Protein AF-A0A145Q4E3-F1 (afdb_monomer)

Foldseek 3Di:
DLLLLVCLLPVPQDLVSSCVLQVHDSVVSVVVQVVCCVQVQAPPVGSHGDLVSVLCCLQPPCLPVPPKDKAAKDAAAFAACRHPVNVVLDDPPDDDAREGDDDVVHPDIGIYTDAPDPCLRVNCVVDVLSRLLSRLSVNSNDHDPVSSVSSSVVNSVCSVPSDD

Sequence (164 aa):
MAVALRLVLVPEDRYEPLALALATSTSAVHRSVARLQHAGICGAGSRTVLDSSLHEFLVYGARYAFPAVHGPERTGLPTAGAHPEIATVFGDGEPIRSLVWPMEGGPARGETLVPLFNGVTKVAARDGRLHKMLACVDAIRVGSTRQRGTASELLQHLIATRLQ

Nearest PDB structures (foldseek):
  3nrv-assembly2_B  TM=6.855E-01  e=3.514E+00  Acinetobacter baylyi ADP1
  2qz8-assembly1_B-2  TM=5.617E-01  e=1.816E+00  Mycobacterium tuberculosis H37Rv
  7b1v-assembly1_A  TM=6.801E-01  e=3.514E+00  Saccharopolyspora erythraea NRRL 2338
  1b9n-assembly1_B  TM=4.458E-01  e=6.436E+00  Escherichia coli

Mean predicted aligned error: 3.03 Å

pLDDT: mean 95.11, std 5.63, range [55.03, 98.62]

Secondary structure (DSSP, 8-state):
-HHHHHHHH-TT--HHHHHHHTTS-HHHHHHHHHHHHHTTSB-TT---B-HHHHHHIIIIIHHHHS---EEEEEEEEE-GGGSHHHHTTSPTT-----EEEE-TT-SEEEEEE--SSTTHHHHHTT-HHHHHHHHHHHHHHHS-HHHHHHHHHHHHHHHHH---

Solvent-accessible surface area (backbone atoms only — not comparable to full-atom values): 8872 Å² total; per-residue (Å²): 104,73,68,52,57,47,32,59,65,42,71,81,57,48,61,61,59,45,10,61,66,46,61,52,50,46,68,58,42,52,57,47,51,55,50,32,30,75,69,56,26,13,43,83,101,43,78,55,61,37,67,66,50,42,47,51,38,52,66,71,40,38,42,72,81,53,59,77,46,78,50,70,72,40,49,3,42,56,23,23,48,39,20,74,80,48,39,74,74,51,62,91,91,61,88,64,60,53,31,12,33,76,29,90,91,32,91,41,69,20,38,20,39,64,63,99,44,97,27,49,66,71,31,30,78,76,31,64,56,59,32,53,53,53,15,29,50,42,16,45,44,72,43,53,78,63,49,24,51,54,26,43,54,51,46,48,51,44,62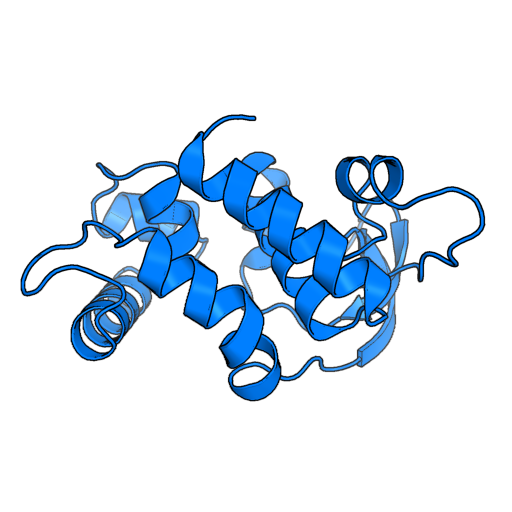,76,65,51,60,128

Radius of gyration: 15.1 Å; Cα contacts (8 Å, |Δi|>4): 279; chains: 1; bounding box: 38×32×35 Å

Structure (mmCIF, N/CA/C/O backbone):
data_AF-A0A145Q4E3-F1
#
_entry.id   AF-A0A145Q4E3-F1
#
loop_
_atom_site.group_PDB
_atom_site.id
_atom_site.type_symbol
_atom_site.label_atom_id
_atom_site.label_alt_id
_atom_site.label_comp_id
_atom_site.label_asym_id
_atom_site.label_entity_id
_atom_site.label_seq_id
_atom_site.pdbx_PDB_ins_code
_atom_site.Cartn_x
_atom_site.Cartn_y
_atom_site.Cartn_z
_atom_site.occupancy
_atom_site.B_iso_or_equiv
_atom_site.auth_seq_id
_atom_site.auth_comp_id
_atom_site.auth_asym_id
_atom_site.auth_atom_id
_atom_site.pdbx_PDB_model_num
ATOM 1 N N . MET A 1 1 ? -8.732 2.105 2.450 1.00 89.00 1 MET A N 1
ATOM 2 C CA . MET A 1 1 ? -7.627 1.134 2.345 1.00 89.00 1 MET A CA 1
ATOM 3 C C . MET A 1 1 ? -6.496 1.410 3.332 1.00 89.00 1 MET A C 1
ATOM 5 O O . MET A 1 1 ? -6.443 0.692 4.313 1.00 89.00 1 MET A O 1
ATOM 9 N N . ALA A 1 2 ? -5.664 2.453 3.173 1.00 95.75 2 ALA A N 1
ATOM 10 C CA . ALA A 1 2 ? -4.547 2.725 4.101 1.00 95.75 2 ALA A CA 1
ATOM 11 C C . ALA A 1 2 ? -4.976 2.845 5.581 1.00 95.75 2 ALA A C 1
ATOM 13 O O . ALA A 1 2 ? -4.328 2.297 6.462 1.00 95.75 2 ALA A O 1
ATOM 14 N N . VAL A 1 3 ? -6.131 3.476 5.836 1.00 97.81 3 VAL A N 1
ATOM 15 C CA . VAL A 1 3 ? -6.771 3.519 7.165 1.00 97.81 3 VAL A CA 1
ATOM 16 C C . VAL A 1 3 ? -7.085 2.127 7.718 1.00 97.81 3 VAL A C 1
ATOM 18 O O . VAL A 1 3 ? -6.815 1.875 8.883 1.00 97.81 3 VAL A O 1
ATOM 21 N N . ALA A 1 4 ? -7.611 1.219 6.893 1.00 97.69 4 ALA A N 1
ATOM 22 C CA . ALA A 1 4 ? -7.911 -0.144 7.324 1.00 97.69 4 ALA A CA 1
ATOM 23 C C . ALA A 1 4 ? -6.623 -0.925 7.613 1.00 97.69 4 ALA A C 1
ATOM 25 O O . ALA A 1 4 ? -6.518 -1.539 8.663 1.00 97.69 4 ALA A O 1
ATOM 26 N N . LEU A 1 5 ? -5.613 -0.828 6.741 1.00 97.44 5 LEU A N 1
ATOM 27 C CA . LEU A 1 5 ? -4.308 -1.465 6.960 1.00 97.44 5 LEU A CA 1
ATOM 28 C C . LEU A 1 5 ? -3.654 -0.992 8.265 1.00 97.44 5 LEU A C 1
ATOM 30 O O . LEU A 1 5 ? -3.164 -1.804 9.042 1.00 97.44 5 LEU A O 1
ATOM 34 N N . ARG A 1 6 ? -3.703 0.314 8.559 1.00 97.38 6 ARG A N 1
ATOM 35 C CA . ARG A 1 6 ? -3.178 0.840 9.822 1.00 97.38 6 ARG A CA 1
ATOM 36 C C . ARG A 1 6 ? -3.975 0.353 11.034 1.00 97.38 6 ARG A C 1
ATOM 38 O O . ARG A 1 6 ? -3.363 -0.005 12.030 1.00 97.38 6 ARG A O 1
ATOM 45 N N . LEU A 1 7 ? -5.303 0.287 10.942 1.00 97.25 7 LEU A N 1
ATOM 46 C CA . LEU A 1 7 ? -6.153 -0.258 12.008 1.00 97.25 7 LEU A CA 1
ATOM 47 C C . LEU A 1 7 ? -5.977 -1.773 12.211 1.00 97.25 7 LEU A C 1
ATOM 49 O O . LEU A 1 7 ? -6.224 -2.255 13.308 1.00 97.25 7 LEU A O 1
ATOM 53 N N . VAL A 1 8 ? -5.531 -2.524 11.200 1.00 96.88 8 VAL A N 1
ATOM 54 C CA . VAL A 1 8 ? -5.115 -3.929 11.377 1.00 96.88 8 VAL A CA 1
ATOM 55 C C . VAL A 1 8 ? -3.837 -4.010 12.212 1.00 96.88 8 VAL A C 1
ATOM 57 O O . VAL A 1 8 ? -3.755 -4.833 13.122 1.00 96.88 8 VAL A O 1
ATOM 60 N N . LEU A 1 9 ? -2.858 -3.145 11.924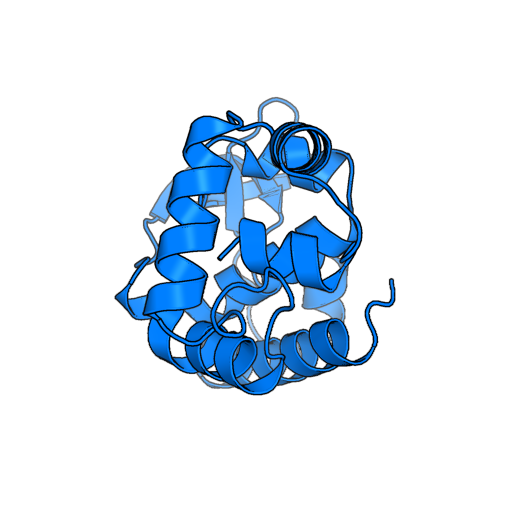 1.00 96.31 9 LEU A N 1
ATOM 61 C CA . LEU A 1 9 ? -1.566 -3.124 12.618 1.00 96.31 9 LEU A CA 1
ATOM 62 C C . LEU A 1 9 ? -1.645 -2.544 14.037 1.00 96.31 9 LEU A C 1
ATOM 64 O O . LEU A 1 9 ? -0.884 -2.973 14.901 1.00 96.31 9 LEU A O 1
ATOM 68 N N . VAL A 1 10 ? -2.508 -1.546 14.251 1.00 96.25 10 VAL A N 1
ATOM 69 C CA . VAL A 1 10 ? -2.654 -0.792 15.509 1.00 96.25 10 VAL A CA 1
ATOM 70 C C . VAL A 1 10 ? -4.147 -0.492 15.754 1.00 96.25 10 VAL A C 1
ATOM 72 O O . VAL A 1 10 ? -4.616 0.615 15.470 1.00 96.25 10 VAL A O 1
ATOM 75 N N . PRO A 1 11 ? -4.942 -1.479 16.214 1.00 94.94 11 PRO A N 1
ATOM 76 C CA . PRO A 1 11 ? -6.399 -1.344 16.368 1.00 94.94 11 PRO A CA 1
ATOM 77 C C . PRO A 1 11 ? -6.852 -0.251 17.349 1.00 94.94 11 PRO A C 1
ATOM 79 O O . PRO A 1 11 ? -7.956 0.291 17.235 1.00 94.94 11 PRO A O 1
ATOM 82 N N . GLU A 1 12 ? -6.008 0.074 18.323 1.00 94.88 12 GLU A N 1
ATOM 83 C CA . GLU A 1 12 ? -6.248 1.058 19.374 1.00 94.88 12 GLU A CA 1
ATOM 84 C C . GLU A 1 12 ? -6.092 2.510 18.907 1.00 94.88 12 GLU A C 1
ATOM 86 O O . GLU A 1 12 ? -6.587 3.420 19.585 1.00 94.88 12 GLU A O 1
ATOM 91 N N . ASP A 1 13 ? -5.457 2.739 17.748 1.00 95.56 13 ASP A N 1
ATOM 92 C CA . ASP A 1 13 ? -5.209 4.081 17.222 1.00 95.56 13 ASP A CA 1
ATOM 93 C C . ASP A 1 13 ? -6.521 4.861 17.170 1.00 95.56 13 ASP A C 1
ATOM 95 O O . ASP A 1 13 ? -7.469 4.482 16.480 1.00 95.56 13 ASP A O 1
ATOM 99 N N . ARG A 1 14 ? -6.604 5.974 17.903 1.00 95.56 14 ARG A N 1
ATOM 100 C CA . ARG A 1 14 ? -7.723 6.924 17.804 1.00 95.56 14 ARG A CA 1
ATOM 101 C C . ARG A 1 14 ? -7.559 7.795 16.556 1.00 95.56 14 ARG A C 1
ATOM 103 O O . ARG A 1 14 ? -6.527 7.757 15.898 1.00 95.56 14 ARG A O 1
ATOM 110 N N . TYR A 1 15 ? -8.577 8.580 16.207 1.00 96.88 15 TYR A N 1
ATOM 111 C CA . TYR A 1 15 ? -8.592 9.350 14.956 1.00 96.88 15 TYR A CA 1
ATOM 112 C C . TYR A 1 15 ? -7.365 10.253 14.753 1.00 96.88 15 TYR A C 1
ATOM 114 O O . TYR A 1 15 ? -6.842 10.310 13.643 1.00 96.88 15 TYR A O 1
ATOM 122 N N . GLU A 1 16 ? -6.891 10.921 15.806 1.00 97.62 16 GLU A N 1
ATOM 123 C CA . GLU A 1 16 ? -5.705 11.784 15.756 1.00 97.62 16 GLU A CA 1
ATOM 124 C C . GLU A 1 16 ? -4.394 10.992 15.571 1.00 97.62 16 GLU A C 1
ATOM 126 O O . GLU A 1 16 ? -3.714 11.241 14.570 1.00 97.62 16 GLU A O 1
ATOM 131 N N . PRO A 1 17 ? -4.051 9.996 16.422 1.00 97.44 17 PRO A N 1
ATOM 132 C CA . PRO A 1 17 ? -2.909 9.110 16.177 1.00 97.44 17 PRO A CA 1
ATOM 133 C C . PRO A 1 17 ? -2.931 8.451 14.796 1.00 97.44 17 PRO A C 1
ATOM 135 O O . PRO A 1 17 ? -1.917 8.430 14.105 1.00 97.44 17 PRO A O 1
ATOM 138 N N . LEU A 1 18 ? -4.103 7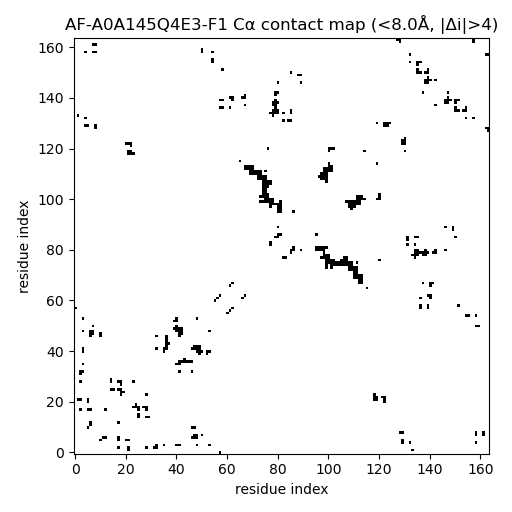.994 14.346 1.00 97.25 18 LEU A N 1
ATOM 139 C CA . LEU A 1 18 ? -4.295 7.368 13.039 1.00 97.25 18 LEU A CA 1
ATOM 140 C C . LEU A 1 18 ? -4.003 8.334 11.883 1.00 97.25 18 LEU A C 1
ATOM 142 O O . LEU A 1 18 ? -3.364 7.964 10.896 1.00 97.25 18 LEU A O 1
ATOM 146 N N . ALA A 1 19 ? -4.448 9.587 12.001 1.00 97.94 19 ALA A N 1
ATOM 147 C CA . ALA A 1 19 ? -4.176 10.629 11.016 1.00 97.94 19 ALA A CA 1
ATOM 148 C C . ALA A 1 19 ? -2.681 10.960 10.957 1.00 97.94 19 ALA A C 1
ATOM 150 O O . ALA A 1 19 ? -2.098 11.003 9.867 1.00 97.94 19 ALA A O 1
ATOM 151 N N . LEU A 1 20 ? -2.047 11.095 12.127 1.00 97.62 20 LEU A N 1
ATOM 152 C CA . LEU A 1 20 ? -0.609 11.310 12.241 1.00 97.62 20 LEU A CA 1
ATOM 153 C C . LEU A 1 20 ? 0.167 10.149 11.612 1.00 97.62 20 LEU A C 1
ATOM 155 O O . LEU A 1 20 ? 1.031 10.396 10.766 1.00 97.62 20 LEU A O 1
ATOM 159 N N . ALA A 1 21 ? -0.192 8.903 11.944 1.00 97.12 21 ALA A N 1
ATOM 160 C CA . ALA A 1 21 ? 0.407 7.662 11.443 1.00 97.12 21 ALA A CA 1
ATOM 161 C C . ALA A 1 21 ? 0.205 7.435 9.937 1.00 97.12 21 ALA A C 1
ATOM 163 O O . ALA A 1 21 ? 0.994 6.723 9.313 1.00 97.12 21 ALA A O 1
ATOM 164 N N . LEU A 1 22 ? -0.752 8.124 9.312 1.00 97.50 22 LEU A N 1
ATOM 165 C CA . LEU A 1 22 ? -0.978 8.103 7.861 1.00 97.50 22 LEU A CA 1
ATOM 166 C C . LEU A 1 22 ? -0.563 9.393 7.142 1.00 97.50 22 LEU A C 1
ATOM 168 O O . LEU A 1 22 ? -0.739 9.493 5.929 1.00 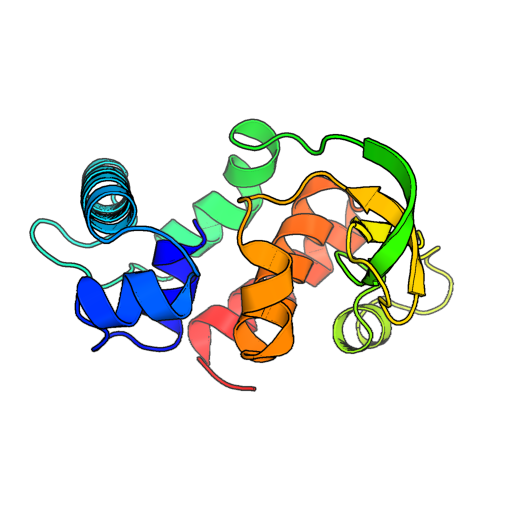97.50 22 LEU A O 1
ATOM 172 N N . ALA A 1 23 ? -0.002 10.368 7.868 1.00 97.31 23 ALA A N 1
ATOM 173 C CA . ALA A 1 23 ? 0.401 11.667 7.324 1.00 97.31 23 ALA A CA 1
ATOM 174 C C . ALA A 1 23 ? -0.755 12.342 6.559 1.00 97.31 23 ALA A C 1
ATOM 176 O O . ALA A 1 23 ? -0.593 12.858 5.452 1.00 97.31 23 ALA A O 1
ATOM 177 N N . THR A 1 24 ? -1.947 12.286 7.152 1.00 96.38 24 THR A N 1
ATOM 178 C CA . THR A 1 24 ? -3.187 12.843 6.607 1.00 96.38 24 THR A CA 1
ATOM 179 C C . THR A 1 24 ? -3.937 13.617 7.692 1.00 96.38 24 THR A C 1
ATOM 181 O O . THR A 1 24 ? -3.465 13.732 8.819 1.00 96.38 24 THR A O 1
ATOM 184 N N . SER A 1 25 ? -5.100 14.178 7.367 1.00 97.00 25 SER A N 1
ATOM 185 C CA . SER A 1 25 ? -5.916 14.921 8.329 1.00 97.00 25 SER A CA 1
ATOM 186 C C . SER A 1 25 ? -6.905 14.023 9.073 1.00 97.00 25 SER A C 1
ATOM 188 O O . SER A 1 25 ? -7.424 13.046 8.526 1.00 97.00 25 SER A O 1
ATOM 190 N N . THR A 1 26 ? -7.256 14.405 10.301 1.00 97.81 26 THR A N 1
ATOM 191 C CA . THR A 1 26 ? -8.276 13.722 11.114 1.00 97.81 26 THR A CA 1
ATOM 192 C C . THR A 1 26 ? -9.610 13.615 10.371 1.00 97.81 26 THR A C 1
ATOM 194 O O . THR A 1 26 ? -10.243 12.560 10.367 1.00 97.81 26 THR A O 1
ATOM 197 N N . SER A 1 27 ? -10.011 14.661 9.637 1.00 97.75 27 SER A N 1
ATOM 198 C CA . SER A 1 27 ? -11.244 14.634 8.839 1.00 97.75 27 SER A CA 1
ATOM 199 C C . SER A 1 27 ? -11.184 13.619 7.685 1.00 97.75 27 SER A C 1
ATOM 201 O O . SER A 1 27 ? -12.189 12.971 7.385 1.00 97.75 27 SER A O 1
ATOM 203 N N . ALA A 1 28 ? -10.017 13.425 7.057 1.00 97.00 28 ALA A N 1
ATOM 204 C CA . ALA A 1 28 ? -9.825 12.392 6.039 1.00 97.00 28 ALA A CA 1
ATOM 205 C C . ALA A 1 28 ? -9.916 10.977 6.632 1.00 97.00 28 ALA A C 1
ATOM 207 O O . ALA A 1 28 ? -10.489 10.085 5.994 1.00 97.00 28 ALA A O 1
ATOM 208 N N . VAL A 1 29 ? -9.420 10.781 7.859 1.00 97.62 29 VAL A N 1
ATOM 209 C CA . VAL A 1 29 ? -9.586 9.521 8.595 1.00 97.62 29 VAL A CA 1
ATOM 210 C C . VAL A 1 29 ? -11.056 9.275 8.928 1.00 97.62 29 VAL A C 1
ATOM 212 O O . VAL A 1 29 ? -11.551 8.203 8.590 1.00 97.62 29 VAL A O 1
ATOM 215 N N . HIS A 1 30 ? -11.785 10.254 9.479 1.00 97.12 30 HIS A N 1
ATOM 216 C CA . HIS A 1 30 ? -13.226 10.123 9.754 1.00 97.12 30 HIS A CA 1
ATOM 217 C C . HIS A 1 30 ? -14.018 9.696 8.515 1.00 97.12 30 HIS A C 1
ATOM 219 O O . HIS A 1 30 ? -14.737 8.698 8.553 1.00 97.12 30 HIS A O 1
ATOM 225 N N . ARG A 1 31 ? -13.828 10.390 7.384 1.00 97.69 31 ARG A N 1
ATOM 226 C CA . ARG A 1 31 ? -14.494 10.031 6.118 1.00 97.69 31 ARG A CA 1
ATOM 227 C C . ARG A 1 31 ? -14.107 8.636 5.633 1.00 97.69 31 ARG A C 1
ATOM 229 O O . ARG A 1 31 ? -14.920 7.936 5.037 1.00 97.69 31 ARG A O 1
ATOM 236 N N . SER A 1 32 ? -12.863 8.226 5.860 1.00 97.12 32 SER A N 1
ATOM 237 C CA . SER A 1 32 ? -12.398 6.896 5.470 1.00 97.12 32 SER A CA 1
ATOM 238 C C . SER A 1 32 ? -12.996 5.801 6.343 1.00 97.12 32 SER A C 1
ATOM 240 O O . SER A 1 32 ? -13.449 4.809 5.789 1.00 97.12 32 SER A O 1
ATOM 242 N N . VAL A 1 33 ? -13.062 5.992 7.662 1.00 97.56 33 VAL A N 1
ATOM 243 C CA . VAL A 1 33 ? -13.723 5.057 8.586 1.00 97.56 33 VAL A CA 1
ATOM 244 C C . VAL A 1 33 ? -15.205 4.919 8.248 1.00 97.56 33 VAL A C 1
ATOM 246 O O . VAL A 1 33 ? -15.676 3.797 8.110 1.00 97.56 33 VAL A O 1
ATOM 249 N N . ALA A 1 34 ? -15.913 6.026 8.002 1.00 96.75 34 ALA A N 1
ATOM 250 C CA . ALA A 1 34 ? -17.320 5.982 7.599 1.00 96.75 34 ALA A CA 1
ATOM 251 C C . ALA A 1 34 ? -17.533 5.155 6.315 1.00 96.75 34 ALA A C 1
ATOM 253 O O . ALA A 1 34 ? -18.437 4.326 6.249 1.00 96.75 34 ALA A O 1
ATOM 254 N N . ARG A 1 35 ? -16.656 5.310 5.310 1.00 96.50 35 ARG A N 1
ATOM 255 C CA . ARG A 1 35 ? -16.692 4.479 4.093 1.00 96.50 35 ARG A CA 1
ATOM 256 C C . ARG A 1 35 ? -16.380 3.011 4.365 1.00 96.50 35 ARG A C 1
ATOM 258 O O . ARG A 1 35 ? -17.001 2.155 3.752 1.00 96.50 35 ARG A O 1
ATOM 265 N N . LEU A 1 36 ? -15.429 2.715 5.253 1.00 97.38 36 LEU A N 1
ATOM 266 C CA . LEU A 1 36 ? -15.089 1.336 5.618 1.00 97.38 36 LEU A CA 1
ATOM 267 C C . LEU A 1 36 ? -16.249 0.644 6.339 1.00 97.38 36 LEU A C 1
ATOM 269 O O . LEU A 1 36 ? -16.522 -0.516 6.053 1.00 97.38 36 LEU A O 1
ATOM 273 N N . GLN A 1 37 ? -16.950 1.357 7.221 1.00 97.00 37 GLN A N 1
ATOM 274 C CA . GLN A 1 37 ? -18.160 0.867 7.885 1.00 97.00 37 GLN A CA 1
ATOM 275 C C . GLN A 1 37 ? -19.291 0.640 6.878 1.00 97.00 37 GLN A C 1
ATOM 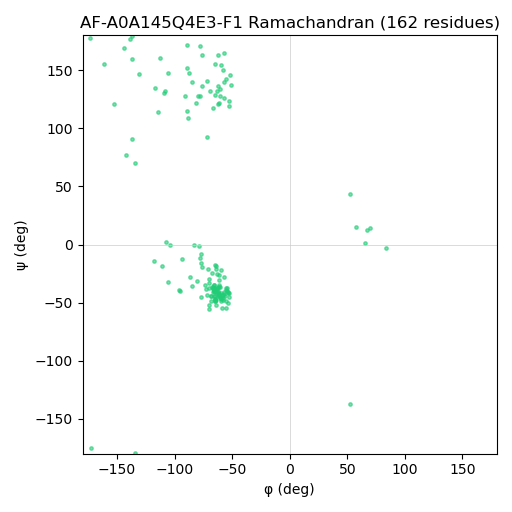277 O O . GLN A 1 37 ? -19.909 -0.417 6.877 1.00 97.00 37 GLN A O 1
ATOM 282 N N . HIS A 1 38 ? -19.528 1.602 5.980 1.00 96.50 38 HIS A N 1
ATOM 283 C CA . HIS A 1 38 ? -20.556 1.473 4.946 1.00 96.50 38 HIS A CA 1
ATOM 284 C C . HIS A 1 38 ? -20.281 0.310 3.981 1.00 96.50 38 HIS A C 1
ATOM 286 O O . HIS A 1 38 ? -21.205 -0.380 3.570 1.00 96.50 38 HIS A O 1
ATOM 292 N N . ALA A 1 39 ? -19.009 0.066 3.656 1.00 95.62 39 ALA A N 1
ATOM 293 C CA . ALA A 1 39 ? -18.584 -1.046 2.809 1.00 95.62 39 ALA A CA 1
ATOM 294 C C . ALA A 1 39 ? -18.524 -2.401 3.542 1.00 95.62 39 ALA A C 1
ATOM 296 O O . ALA A 1 39 ? -18.138 -3.390 2.929 1.00 95.62 39 ALA A O 1
ATOM 297 N N . GLY A 1 40 ? -18.827 -2.455 4.846 1.00 96.19 40 GLY A N 1
ATOM 298 C CA . GLY A 1 40 ? -18.730 -3.683 5.641 1.00 96.19 40 GLY A CA 1
ATOM 299 C C . GLY A 1 40 ? -17.298 -4.174 5.890 1.00 96.19 40 GLY A C 1
ATOM 300 O O . GLY A 1 40 ? -17.112 -5.304 6.318 1.00 96.19 40 GLY A O 1
ATOM 301 N N . ILE A 1 41 ? -16.276 -3.348 5.645 1.00 97.25 41 ILE A N 1
ATOM 302 C CA . ILE A 1 41 ? -14.872 -3.678 5.954 1.00 97.25 41 ILE A CA 1
ATOM 303 C C . ILE A 1 41 ? -14.573 -3.440 7.438 1.00 97.25 41 ILE A C 1
ATOM 305 O O . ILE A 1 41 ? -13.744 -4.128 8.028 1.00 97.25 41 ILE A O 1
ATOM 309 N N . CYS A 1 42 ? -15.241 -2.465 8.054 1.00 96.94 42 CYS A N 1
ATOM 310 C CA . CYS A 1 42 ? -15.274 -2.309 9.505 1.00 96.94 42 CYS A CA 1
ATOM 311 C C . CYS A 1 42 ? -16.639 -2.742 10.043 1.00 96.94 42 CYS A C 1
ATOM 313 O O . CYS A 1 42 ? -17.657 -2.528 9.383 1.00 96.94 42 CYS A O 1
ATOM 315 N N . GLY A 1 43 ? -16.667 -3.287 11.262 1.00 90.75 43 GLY A N 1
ATOM 316 C CA . GLY A 1 43 ? -17.924 -3.619 11.939 1.00 90.75 43 GLY A CA 1
ATOM 317 C C . GLY A 1 43 ? -18.842 -2.397 12.102 1.00 90.75 43 GLY A C 1
ATOM 318 O O . GLY A 1 43 ? -18.372 -1.266 12.241 1.00 90.75 43 GLY A O 1
ATOM 319 N N . ALA A 1 44 ? -20.159 -2.613 12.109 1.00 83.81 44 ALA A N 1
ATOM 320 C CA . ALA A 1 44 ? -21.144 -1.538 12.244 1.00 83.81 44 ALA A CA 1
ATOM 321 C C . ALA A 1 44 ? -20.925 -0.732 13.539 1.00 83.81 44 ALA A C 1
ATOM 323 O O . ALA A 1 44 ? -20.814 -1.301 14.623 1.00 83.81 44 ALA A O 1
ATOM 324 N N . GLY A 1 45 ? -20.804 0.596 13.424 1.00 86.19 45 GLY A N 1
ATOM 325 C CA . GLY A 1 45 ? -20.497 1.482 14.559 1.00 86.19 45 GLY A CA 1
ATOM 326 C C . GLY A 1 45 ? -19.104 1.286 15.178 1.00 86.19 45 GLY A C 1
ATOM 327 O O . GLY A 1 45 ? -18.744 1.994 16.115 1.00 86.19 45 GLY A O 1
ATOM 328 N N . SER A 1 46 ? -18.297 0.368 14.642 1.00 90.62 46 SER A N 1
ATOM 329 C CA . SER A 1 46 ? -16.968 0.018 15.133 1.00 90.62 46 SER A CA 1
ATOM 330 C C . SER A 1 46 ? -15.881 0.423 14.138 1.00 90.62 46 SER A C 1
ATOM 332 O O . SER A 1 46 ? -16.128 0.659 12.956 1.00 90.62 46 SER A O 1
ATOM 334 N N . ARG A 1 47 ? -14.646 0.526 14.628 1.00 93.56 47 ARG A N 1
ATOM 335 C CA . ARG A 1 47 ? -13.437 0.709 13.806 1.00 93.56 47 ARG A CA 1
ATOM 336 C C . ARG A 1 47 ? -12.633 -0.582 13.678 1.00 93.56 47 ARG A C 1
ATOM 338 O O . ARG A 1 47 ? -11.607 -0.589 13.007 1.00 93.56 47 ARG A O 1
ATOM 345 N N . THR A 1 48 ? -13.103 -1.663 14.299 1.00 95.38 48 THR A N 1
ATOM 346 C CA . THR A 1 48 ? -12.532 -2.998 14.142 1.00 95.38 48 THR A CA 1
ATOM 347 C C . THR A 1 48 ? -12.669 -3.423 12.691 1.00 95.38 48 THR A C 1
ATOM 349 O O . THR A 1 48 ? -13.777 -3.457 12.150 1.00 95.38 48 THR A O 1
ATOM 352 N N . VAL A 1 49 ? -11.532 -3.704 12.066 1.00 97.19 49 VAL A N 1
ATOM 353 C CA . VAL A 1 49 ? -11.458 -4.212 10.700 1.00 97.19 49 VAL A CA 1
ATOM 354 C C . VAL A 1 49 ? -11.830 -5.691 10.699 1.00 97.19 49 VAL A C 1
ATOM 356 O O . VAL A 1 49 ? -11.398 -6.442 11.570 1.00 97.19 49 VAL A O 1
ATOM 359 N N . LEU A 1 50 ? -12.646 -6.092 9.731 1.00 96.56 50 LEU A N 1
ATOM 360 C CA . LEU A 1 50 ? -12.945 -7.485 9.441 1.00 96.56 50 LEU A CA 1
ATOM 361 C C . LEU A 1 50 ? -11.902 -7.992 8.445 1.00 96.56 50 LEU A C 1
ATOM 363 O O . LEU A 1 50 ? -11.898 -7.588 7.281 1.00 96.56 50 LEU A O 1
ATOM 367 N N . ASP A 1 51 ? -11.002 -8.851 8.922 1.00 95.81 51 ASP A N 1
ATOM 368 C CA . ASP A 1 51 ? -9.820 -9.295 8.173 1.00 95.81 51 ASP A CA 1
ATOM 369 C C . ASP A 1 51 ? -10.193 -9.934 6.822 1.00 95.81 51 ASP A C 1
ATOM 371 O O . ASP A 1 51 ? -9.570 -9.626 5.805 1.00 95.81 51 ASP A O 1
ATOM 375 N N . SER A 1 52 ? -11.254 -10.750 6.783 1.00 95.38 52 SER A N 1
ATOM 376 C CA . SER A 1 52 ? -11.752 -11.386 5.554 1.00 95.38 52 SER A CA 1
ATOM 377 C C . SER A 1 52 ? -12.279 -10.371 4.538 1.00 95.38 52 SER A C 1
ATOM 379 O O . SER A 1 52 ? -11.870 -10.401 3.381 1.00 95.38 52 SER A O 1
ATOM 381 N N . SER A 1 53 ? -13.131 -9.436 4.967 1.00 97.12 53 SER A N 1
ATOM 382 C CA . SER A 1 53 ? -13.704 -8.399 4.098 1.00 97.12 53 SER A CA 1
ATOM 383 C C . SER A 1 53 ? -12.639 -7.436 3.577 1.00 97.12 53 SER A C 1
ATOM 385 O O . SER A 1 53 ? -12.687 -7.005 2.423 1.00 97.12 53 SER A O 1
ATOM 387 N N . LEU A 1 54 ? -11.651 -7.095 4.414 1.00 97.81 54 LEU A N 1
ATOM 388 C CA . LEU A 1 54 ? -10.509 -6.309 3.966 1.00 97.81 54 LEU A CA 1
ATOM 389 C C . LEU A 1 54 ? -9.707 -7.081 2.915 1.00 97.81 54 LEU A C 1
ATOM 391 O O . LEU A 1 54 ? -9.433 -6.524 1.855 1.00 97.81 54 LEU A O 1
ATOM 395 N N . HIS A 1 55 ? -9.326 -8.329 3.198 1.00 97.00 55 HIS A N 1
ATOM 396 C CA . HIS A 1 55 ? -8.528 -9.143 2.278 1.00 97.00 55 HIS A CA 1
ATOM 397 C C . HIS A 1 55 ? -9.225 -9.313 0.924 1.00 97.00 55 HIS A C 1
ATOM 399 O O . HIS A 1 55 ? -8.623 -9.009 -0.105 1.00 97.00 55 HIS A O 1
ATOM 405 N N . GLU A 1 56 ? -10.513 -9.658 0.925 1.00 97.56 56 GLU A N 1
ATOM 406 C CA . GLU A 1 56 ? -11.328 -9.772 -0.287 1.00 97.56 56 GLU A CA 1
ATOM 407 C C . GLU A 1 56 ? -11.300 -8.475 -1.113 1.00 97.56 56 GLU A C 1
ATOM 409 O O . GLU A 1 56 ? -11.004 -8.491 -2.314 1.00 97.56 56 GLU A O 1
ATOM 414 N N . PHE A 1 57 ? -11.523 -7.324 -0.468 1.00 98.00 57 PHE A N 1
ATOM 415 C CA . PHE A 1 57 ? -11.458 -6.033 -1.147 1.00 98.00 57 PHE A CA 1
ATOM 416 C C . PHE A 1 57 ? -10.064 -5.743 -1.719 1.00 98.00 57 PHE A C 1
ATOM 418 O O . PHE A 1 57 ? -9.954 -5.257 -2.846 1.00 98.00 57 PHE A O 1
ATOM 425 N N . LEU A 1 58 ? -8.995 -6.014 -0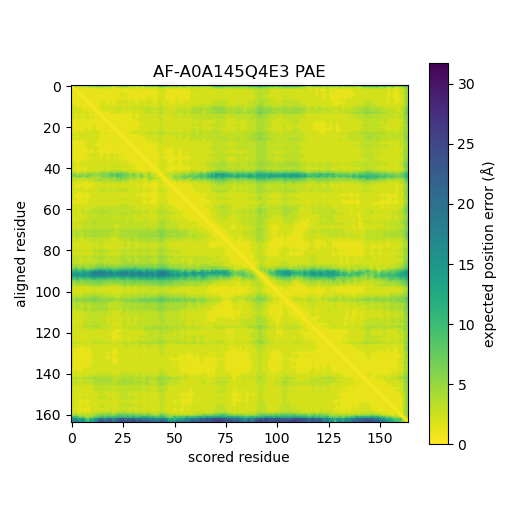.967 1.00 97.62 58 LEU A N 1
ATOM 426 C CA . LEU A 1 58 ? -7.623 -5.751 -1.412 1.00 97.62 58 LEU A CA 1
ATOM 427 C C . LEU A 1 58 ? -7.234 -6.602 -2.622 1.00 97.62 58 LEU A C 1
ATOM 429 O O . LEU A 1 58 ? -6.608 -6.087 -3.547 1.00 97.62 58 LEU A O 1
ATOM 433 N N . VAL A 1 59 ? -7.625 -7.875 -2.628 1.00 96.62 59 VAL A N 1
ATOM 434 C CA . VAL A 1 59 ? -7.252 -8.831 -3.676 1.00 96.62 59 VAL A CA 1
ATOM 435 C C . VAL A 1 59 ? -8.074 -8.621 -4.944 1.00 96.62 59 VAL A C 1
ATOM 437 O O . VAL A 1 59 ? -7.520 -8.585 -6.047 1.00 96.62 59 VAL A O 1
ATOM 440 N N . TYR A 1 60 ? -9.387 -8.438 -4.805 1.00 96.31 60 TYR A N 1
ATOM 441 C CA . TYR A 1 60 ? -10.297 -8.441 -5.952 1.00 96.31 60 TYR A CA 1
ATOM 442 C C . TYR A 1 60 ? -10.803 -7.048 -6.332 1.00 96.31 60 TYR A C 1
ATOM 444 O O . TYR A 1 60 ? -11.009 -6.779 -7.515 1.00 96.31 60 TYR A O 1
ATOM 452 N N . GLY A 1 61 ? -10.966 -6.139 -5.368 1.00 95.88 61 GLY A N 1
ATOM 453 C CA . GLY A 1 61 ? -11.546 -4.809 -5.587 1.00 95.88 61 GLY A CA 1
ATOM 454 C C . GLY A 1 61 ? -10.523 -3.697 -5.830 1.00 95.88 61 GLY A C 1
ATOM 455 O O . GLY A 1 61 ? -10.731 -2.838 -6.693 1.00 95.88 61 GLY A O 1
ATOM 456 N N . ALA A 1 62 ? -9.402 -3.696 -5.104 1.00 95.00 62 ALA A N 1
ATOM 457 C CA . ALA A 1 62 ? -8.496 -2.547 -5.043 1.00 95.00 62 ALA A CA 1
ATOM 458 C C . ALA A 1 62 ? -7.909 -2.163 -6.407 1.00 95.00 62 ALA A C 1
ATOM 460 O O . ALA A 1 62 ? -7.791 -0.976 -6.701 1.00 95.00 62 ALA A O 1
ATOM 461 N N . ARG A 1 63 ? -7.609 -3.139 -7.273 1.00 94.69 63 ARG A N 1
ATOM 462 C CA . ARG A 1 63 ? -7.105 -2.886 -8.636 1.00 94.69 63 ARG A CA 1
ATOM 463 C C . ARG A 1 63 ? -8.088 -2.137 -9.541 1.00 94.69 63 ARG A C 1
ATOM 465 O O . ARG A 1 63 ? -7.648 -1.486 -10.481 1.00 94.69 63 ARG A O 1
ATOM 472 N N . TYR A 1 64 ? -9.390 -2.233 -9.273 1.00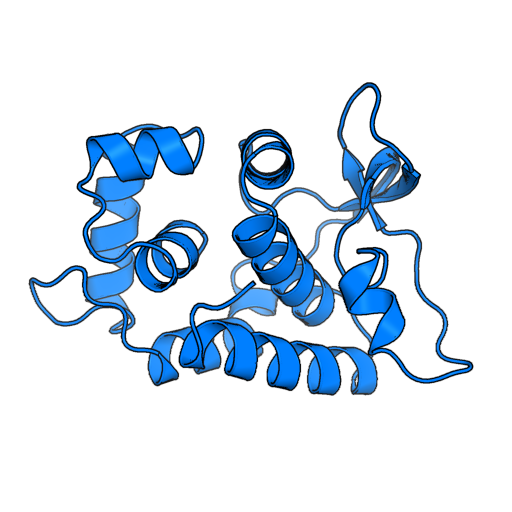 95.75 64 TYR A N 1
ATOM 473 C CA . TYR A 1 64 ? -10.431 -1.554 -10.049 1.00 95.75 64 TYR A CA 1
ATOM 474 C C . TYR A 1 64 ? -10.848 -0.237 -9.397 1.00 95.75 64 TYR A C 1
ATOM 476 O O . TYR A 1 64 ? -11.039 0.756 -10.089 1.00 95.75 64 TYR A O 1
ATOM 484 N N . ALA A 1 65 ? -10.942 -0.211 -8.065 1.00 95.38 65 ALA A N 1
ATOM 485 C CA . ALA A 1 65 ? -11.256 1.005 -7.316 1.00 95.38 65 ALA A CA 1
ATOM 486 C C . ALA A 1 65 ? -10.101 2.024 -7.335 1.00 95.38 65 ALA A C 1
ATOM 488 O O . ALA A 1 65 ? -10.330 3.230 -7.265 1.00 95.38 65 ALA A O 1
ATOM 489 N N . PHE A 1 66 ? -8.862 1.536 -7.427 1.00 95.06 66 PHE A N 1
ATOM 490 C CA . PHE A 1 66 ? -7.635 2.328 -7.448 1.00 95.06 66 PHE A CA 1
ATOM 491 C C . PHE A 1 66 ? -6.716 1.819 -8.568 1.00 95.06 66 PHE A C 1
ATOM 493 O O . PHE A 1 66 ? -5.681 1.204 -8.284 1.00 95.06 66 PHE A O 1
ATOM 500 N N . PRO A 1 67 ? -7.068 2.034 -9.848 1.00 96.19 67 PRO A N 1
ATOM 501 C CA . PRO A 1 67 ? -6.243 1.574 -10.959 1.00 96.19 67 PRO A CA 1
ATOM 502 C C . PRO A 1 67 ? -4.814 2.114 -10.836 1.00 96.19 67 PRO A C 1
ATOM 504 O O . PRO A 1 67 ? -4.577 3.220 -10.342 1.00 96.19 67 PRO A O 1
ATOM 507 N N . ALA A 1 68 ? -3.840 1.286 -11.200 1.00 96.75 68 ALA A N 1
ATOM 508 C CA . ALA A 1 68 ? -2.438 1.673 -11.236 1.00 96.75 68 ALA A CA 1
ATOM 509 C C . ALA A 1 68 ? -2.217 2.760 -12.291 1.00 96.75 68 ALA A C 1
ATOM 511 O O . ALA A 1 68 ? -2.606 2.592 -13.444 1.00 96.75 68 ALA A O 1
ATOM 512 N N . VAL A 1 69 ? -1.577 3.860 -11.895 1.00 97.81 69 VAL A N 1
ATOM 513 C CA . VAL A 1 69 ? -1.174 4.924 -12.817 1.00 97.81 69 VAL A CA 1
ATOM 514 C C . VAL A 1 69 ? 0.341 4.968 -12.836 1.00 97.81 69 VAL A C 1
ATOM 516 O O . VAL A 1 69 ? 0.975 5.261 -11.821 1.00 97.81 69 VAL A O 1
ATOM 519 N N . HIS A 1 70 ? 0.892 4.633 -13.994 1.00 98.06 70 HIS A N 1
ATOM 520 C CA . HIS A 1 70 ? 2.319 4.617 -14.258 1.00 98.06 70 HIS A CA 1
ATOM 521 C C . HIS A 1 70 ? 2.796 5.996 -14.722 1.00 98.06 70 HIS A C 1
ATOM 523 O O . HIS A 1 70 ? 2.056 6.741 -15.369 1.00 98.06 70 HIS A O 1
ATOM 529 N N . GLY A 1 71 ? 4.032 6.334 -14.382 1.00 97.62 71 GLY A N 1
ATOM 530 C CA . GLY A 1 71 ? 4.691 7.574 -14.764 1.00 97.62 71 GLY A CA 1
ATOM 531 C C . GLY A 1 71 ? 6.135 7.333 -15.206 1.00 97.62 71 GLY A C 1
ATOM 532 O O . GLY A 1 71 ? 6.620 6.202 -15.178 1.00 97.62 71 GLY A O 1
ATOM 533 N N . PRO A 1 72 ? 6.855 8.396 -15.601 1.00 97.81 72 PRO A N 1
ATOM 534 C CA . PRO A 1 72 ? 8.232 8.284 -16.073 1.00 97.81 72 PRO A CA 1
ATOM 535 C C . PRO A 1 72 ? 9.158 7.746 -14.980 1.00 97.81 72 PRO A C 1
ATOM 537 O O . PRO A 1 72 ? 8.835 7.810 -13.791 1.00 97.81 72 PRO A O 1
ATOM 540 N N . GLU A 1 73 ? 10.338 7.271 -15.370 1.00 98.06 73 GLU A N 1
ATOM 541 C CA . GLU A 1 73 ? 11.344 6.847 -14.403 1.00 98.06 73 GLU A CA 1
ATOM 542 C C . GLU A 1 73 ? 11.831 8.000 -13.526 1.00 98.06 73 GLU A C 1
ATOM 544 O O . GLU A 1 73 ? 12.205 9.074 -14.013 1.00 98.06 73 GLU A O 1
ATOM 549 N N . ARG A 1 74 ? 11.876 7.760 -12.216 1.00 97.69 74 ARG A N 1
ATOM 550 C CA . ARG A 1 74 ? 12.428 8.692 -11.229 1.00 97.69 74 ARG A CA 1
ATOM 551 C C . ARG A 1 74 ? 13.136 7.924 -10.122 1.00 97.69 74 ARG A C 1
ATOM 553 O O . ARG A 1 74 ? 13.021 6.707 -10.003 1.00 97.69 74 ARG A O 1
ATOM 560 N N . THR A 1 75 ? 13.865 8.662 -9.299 1.00 98.12 75 THR A N 1
ATOM 561 C CA . THR A 1 75 ? 14.307 8.171 -7.996 1.00 98.12 75 THR A CA 1
ATOM 562 C 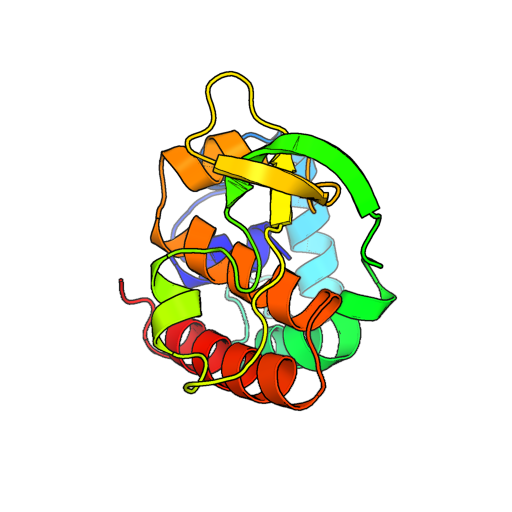C . THR A 1 75 ? 13.112 8.110 -7.043 1.00 98.12 75 THR A C 1
ATOM 564 O O . THR A 1 75 ? 12.235 8.983 -7.070 1.00 98.12 75 THR A O 1
ATOM 567 N N . GLY A 1 76 ? 13.049 7.066 -6.223 1.00 97.94 76 GLY A N 1
ATOM 568 C CA . GLY A 1 76 ? 11.936 6.853 -5.318 1.00 97.94 76 GLY A CA 1
ATOM 569 C C . GLY A 1 76 ? 12.123 5.699 -4.343 1.00 97.94 76 GLY A C 1
ATOM 570 O O . GLY A 1 76 ? 13.182 5.075 -4.269 1.00 97.94 76 GLY A O 1
ATOM 571 N N . LEU A 1 77 ? 11.066 5.439 -3.577 1.00 98.31 77 LEU A N 1
ATOM 572 C CA . LEU A 1 77 ? 10.996 4.333 -2.629 1.00 98.31 77 LEU A CA 1
ATOM 573 C C . LEU A 1 77 ? 10.406 3.089 -3.318 1.00 98.31 77 LEU A C 1
ATOM 575 O O . LEU A 1 77 ? 9.326 3.212 -3.900 1.00 98.31 77 LEU A O 1
ATOM 579 N N . PRO A 1 78 ? 11.056 1.912 -3.261 1.00 98.38 78 PRO A N 1
ATOM 580 C CA . PRO A 1 78 ? 10.558 0.703 -3.912 1.00 98.38 78 PRO A CA 1
ATOM 581 C C . PRO A 1 78 ? 9.152 0.295 -3.462 1.00 98.38 78 PRO A C 1
ATOM 583 O O . PRO A 1 78 ? 8.828 0.350 -2.273 1.00 98.38 78 PRO A O 1
ATOM 586 N N . THR A 1 79 ? 8.331 -0.150 -4.411 1.00 98.50 79 THR A N 1
ATOM 587 C CA . THR A 1 79 ? 6.982 -0.688 -4.172 1.00 98.50 79 THR A CA 1
ATOM 588 C C . THR A 1 79 ? 6.722 -1.919 -5.047 1.00 98.50 79 THR A C 1
ATOM 590 O O . THR A 1 79 ? 7.557 -2.292 -5.873 1.00 98.50 79 THR A O 1
ATOM 593 N N . ALA A 1 80 ? 5.561 -2.558 -4.891 1.00 97.81 80 ALA A N 1
ATOM 594 C CA . ALA A 1 80 ? 5.199 -3.787 -5.588 1.00 97.81 80 ALA A CA 1
ATOM 595 C C . ALA A 1 80 ? 6.293 -4.858 -5.421 1.00 97.81 80 ALA A C 1
ATOM 597 O O . ALA A 1 80 ? 6.853 -5.017 -4.338 1.00 97.81 80 ALA A O 1
ATOM 598 N N . GLY A 1 81 ? 6.624 -5.574 -6.497 1.00 96.56 81 GLY A N 1
ATOM 599 C CA . GLY A 1 81 ? 7.698 -6.564 -6.481 1.00 96.56 81 GLY A CA 1
ATOM 600 C C . GLY A 1 81 ? 9.093 -6.001 -6.236 1.00 96.56 81 GLY A C 1
ATOM 601 O O . GLY A 1 81 ? 9.969 -6.764 -5.860 1.00 96.56 81 GLY A O 1
ATOM 602 N N . ALA A 1 82 ? 9.314 -4.694 -6.420 1.00 97.19 82 ALA A N 1
ATOM 603 C CA . ALA A 1 82 ? 10.615 -4.080 -6.163 1.00 97.19 82 ALA A CA 1
ATOM 604 C C . ALA A 1 82 ? 10.881 -3.852 -4.667 1.00 97.19 82 ALA A C 1
ATOM 606 O O . ALA A 1 82 ? 12.006 -3.530 -4.290 1.00 97.19 82 ALA A O 1
ATOM 607 N N . HIS A 1 83 ? 9.869 -3.999 -3.802 1.00 97.56 83 HIS A N 1
ATOM 608 C CA . HIS A 1 83 ? 10.082 -3.955 -2.359 1.00 97.56 83 HIS A CA 1
ATOM 609 C C . HIS A 1 83 ? 11.040 -5.086 -1.939 1.00 97.56 83 HIS A C 1
ATOM 611 O O . HIS A 1 83 ? 10.739 -6.242 -2.240 1.00 97.56 83 HIS A O 1
ATOM 617 N N . PRO A 1 84 ? 12.137 -4.808 -1.202 1.00 93.94 84 PRO A N 1
ATOM 618 C CA . PRO A 1 84 ? 13.187 -5.794 -0.927 1.00 93.94 84 PRO A CA 1
ATOM 619 C C . PRO A 1 84 ? 12.675 -7.110 -0.333 1.00 93.94 84 PRO A C 1
ATOM 621 O O . PRO A 1 84 ? 13.028 -8.177 -0.812 1.00 93.94 84 PRO A O 1
ATOM 624 N N . GLU A 1 85 ? 11.782 -7.043 0.658 1.00 93.94 85 GLU A N 1
ATOM 625 C CA . GLU A 1 85 ? 11.204 -8.244 1.283 1.00 93.94 85 GLU A CA 1
ATOM 626 C C . GLU A 1 85 ? 10.130 -8.951 0.443 1.00 93.94 85 GLU A C 1
ATOM 628 O O . GLU A 1 85 ? 9.809 -10.102 0.708 1.00 93.94 85 GLU A O 1
ATOM 633 N N . ILE A 1 86 ? 9.523 -8.273 -0.536 1.00 94.81 86 ILE A N 1
ATOM 634 C CA . ILE A 1 86 ? 8.537 -8.908 -1.426 1.00 94.81 86 ILE A CA 1
ATOM 635 C C . ILE A 1 86 ? 9.272 -9.598 -2.575 1.00 94.81 86 ILE A C 1
ATOM 637 O O . ILE A 1 86 ? 8.888 -10.684 -2.997 1.00 94.81 86 ILE A O 1
ATOM 641 N N . ALA A 1 87 ? 10.367 -9.000 -3.046 1.00 93.56 87 ALA A N 1
ATOM 642 C CA . ALA A 1 87 ? 11.214 -9.581 -4.075 1.00 93.56 87 ALA A CA 1
ATOM 643 C C . ALA A 1 87 ? 11.718 -10.981 -3.692 1.00 93.56 87 ALA A C 1
ATOM 645 O O . ALA A 1 87 ? 11.770 -11.852 -4.551 1.00 93.56 87 ALA A O 1
ATOM 646 N N . THR A 1 88 ? 12.033 -11.220 -2.412 1.00 92.06 88 THR A N 1
ATOM 647 C CA . THR A 1 88 ? 12.546 -12.518 -1.934 1.00 92.06 88 THR A CA 1
ATOM 648 C C . THR A 1 88 ? 11.510 -13.638 -1.929 1.00 92.06 88 THR A C 1
ATOM 650 O O . THR A 1 88 ? 11.892 -14.805 -1.914 1.00 92.06 88 THR A O 1
ATOM 653 N N . VAL A 1 89 ? 10.212 -13.315 -1.925 1.00 91.62 89 VAL A N 1
ATOM 654 C CA . VAL A 1 89 ? 9.141 -14.325 -1.988 1.00 91.62 89 VAL A CA 1
ATOM 655 C C . VAL A 1 89 ? 8.671 -14.590 -3.415 1.00 91.62 89 VAL A C 1
ATOM 657 O O . VAL A 1 89 ? 7.946 -15.554 -3.660 1.00 91.62 89 VAL A O 1
ATOM 660 N N . PHE A 1 90 ? 9.067 -13.750 -4.371 1.00 88.81 90 PHE A N 1
ATOM 661 C CA . PHE A 1 90 ? 8.820 -14.005 -5.782 1.00 88.81 90 PHE A CA 1
ATOM 662 C C . PHE A 1 90 ? 9.855 -15.004 -6.293 1.00 88.81 90 PHE A C 1
ATOM 664 O O . PHE A 1 90 ? 11.050 -14.851 -6.072 1.00 88.81 90 PHE A O 1
ATOM 671 N N . GLY A 1 91 ? 9.374 -16.076 -6.924 1.00 76.06 91 GLY A N 1
ATOM 672 C CA . GLY A 1 91 ? 10.230 -17.194 -7.310 1.00 76.06 91 GLY A CA 1
ATOM 673 C C . GLY A 1 91 ? 11.277 -16.815 -8.358 1.00 76.06 91 GLY A C 1
ATOM 674 O O . GLY A 1 91 ? 11.061 -15.913 -9.172 1.00 76.06 91 GLY A O 1
ATOM 675 N N . ASP A 1 92 ? 12.369 -17.578 -8.372 1.00 74.38 92 ASP A N 1
ATOM 676 C CA . ASP A 1 92 ? 13.479 -17.400 -9.306 1.00 74.38 92 ASP A CA 1
ATOM 677 C C . ASP A 1 92 ? 13.005 -17.329 -10.768 1.00 74.38 92 ASP A C 1
ATOM 679 O O . ASP A 1 92 ? 12.135 -18.086 -11.211 1.00 74.38 92 ASP A O 1
ATOM 683 N N . GLY A 1 93 ? 13.585 -16.394 -11.525 1.00 74.94 93 GLY A N 1
ATOM 684 C CA . GLY A 1 93 ? 13.308 -16.200 -12.951 1.00 74.94 93 GLY A CA 1
ATOM 685 C C . GLY A 1 93 ? 12.074 -15.354 -13.279 1.00 74.94 93 GLY A C 1
ATOM 686 O O . GLY A 1 93 ? 11.841 -15.073 -14.455 1.00 74.94 93 GLY A O 1
ATOM 687 N N . GLU A 1 94 ? 11.294 -14.904 -12.290 1.00 79.69 94 GLU A N 1
ATOM 688 C CA . GLU A 1 94 ? 10.192 -13.973 -12.547 1.00 79.69 94 GLU A CA 1
ATOM 689 C C . GLU A 1 94 ? 10.709 -12.525 -12.654 1.00 79.69 94 GLU A C 1
ATOM 691 O O . GLU A 1 94 ? 11.323 -12.021 -11.712 1.00 79.69 94 GLU A O 1
ATOM 696 N N . PRO A 1 95 ? 10.479 -11.818 -13.779 1.00 86.06 95 PRO A N 1
ATOM 697 C CA . PRO A 1 95 ? 10.980 -10.461 -13.940 1.00 86.06 95 PRO A CA 1
ATOM 698 C C . PRO A 1 95 ? 10.289 -9.513 -12.954 1.00 86.06 95 PRO A C 1
ATOM 700 O O . PRO A 1 95 ? 9.078 -9.271 -13.013 1.00 86.06 95 PRO A O 1
ATOM 703 N N . ILE A 1 96 ? 11.088 -8.938 -12.059 1.00 92.19 96 ILE A N 1
ATOM 704 C CA . ILE A 1 96 ? 10.655 -7.892 -11.139 1.00 92.19 96 ILE A CA 1
ATOM 705 C C . ILE A 1 96 ? 10.859 -6.544 -11.822 1.00 92.19 96 ILE A C 1
ATOM 707 O O . ILE A 1 96 ? 11.979 -6.124 -12.106 1.00 92.19 96 ILE A O 1
ATOM 711 N N . ARG A 1 97 ? 9.754 -5.843 -12.078 1.00 93.69 97 ARG A N 1
ATOM 712 C CA . ARG A 1 97 ? 9.807 -4.461 -12.562 1.00 93.69 97 ARG A CA 1
ATOM 713 C C . ARG A 1 97 ? 10.325 -3.561 -11.447 1.00 93.69 97 ARG A C 1
ATOM 715 O O . ARG A 1 97 ? 9.801 -3.612 -10.336 1.00 93.69 97 ARG A O 1
ATOM 722 N N . SER A 1 98 ? 11.290 -2.699 -11.761 1.00 96.19 98 SER A N 1
ATOM 723 C CA . SER A 1 98 ? 11.725 -1.644 -10.844 1.00 96.19 98 SER A CA 1
ATOM 724 C C . SER A 1 98 ? 10.639 -0.572 -10.758 1.00 96.19 98 SER A C 1
ATOM 726 O O . SER A 1 98 ? 10.572 0.327 -11.597 1.00 96.19 98 SER A O 1
ATOM 728 N N . LEU A 1 99 ? 9.744 -0.712 -9.778 1.00 98.44 99 LEU A N 1
ATOM 729 C CA . LEU A 1 99 ? 8.659 0.225 -9.505 1.00 98.44 99 LEU A CA 1
ATOM 730 C C . LEU A 1 99 ? 8.943 0.995 -8.223 1.00 98.44 99 LEU A C 1
ATOM 732 O O . LEU A 1 99 ? 9.258 0.407 -7.185 1.00 98.44 99 LEU A O 1
ATOM 736 N N . VAL A 1 100 ? 8.783 2.314 -8.284 1.00 98.62 100 VAL A N 1
ATOM 737 C CA . VAL A 1 100 ? 9.002 3.192 -7.133 1.00 98.62 100 VAL A CA 1
ATOM 738 C C . VAL A 1 100 ? 7.840 4.158 -6.931 1.00 98.62 100 VAL A C 1
ATOM 740 O O . VAL A 1 100 ? 7.240 4.656 -7.885 1.00 98.62 100 VAL A O 1
ATOM 743 N N . TRP A 1 101 ? 7.548 4.495 -5.679 1.00 98.44 101 TRP A N 1
ATOM 744 C CA . TRP A 1 101 ? 6.830 5.729 -5.378 1.00 98.44 101 TRP A CA 1
ATOM 745 C C . TRP A 1 101 ? 7.813 6.902 -5.470 1.00 98.44 101 TRP A C 1
ATOM 747 O O . TRP A 1 101 ? 8.860 6.842 -4.819 1.00 98.44 101 TRP A O 1
ATOM 757 N N . PRO A 1 102 ? 7.507 7.973 -6.231 1.00 97.69 102 PRO A N 1
ATOM 758 C CA . PRO A 1 102 ? 8.388 9.132 -6.341 1.00 97.69 102 PRO A CA 1
ATOM 759 C C . PRO A 1 102 ? 8.774 9.681 -4.963 1.00 97.69 102 PRO A C 1
ATOM 761 O O . PRO A 1 102 ? 7.909 10.027 -4.156 1.00 97.69 102 PRO A O 1
ATOM 764 N N . MET A 1 103 ? 10.076 9.762 -4.700 1.00 96.94 103 MET A N 1
ATOM 765 C CA . MET A 1 103 ? 10.624 10.281 -3.450 1.00 96.94 103 MET A CA 1
ATOM 766 C C . MET A 1 103 ? 12.008 10.859 -3.721 1.00 96.94 103 MET A C 1
ATOM 768 O O . MET A 1 103 ? 12.906 10.156 -4.186 1.00 96.94 103 MET A O 1
ATOM 772 N N . GLU A 1 104 ? 12.180 12.143 -3.429 1.00 94.12 104 GLU A N 1
ATOM 773 C CA . GLU A 1 104 ? 13.489 12.786 -3.498 1.00 94.12 104 GLU A CA 1
ATOM 774 C C . GLU A 1 104 ? 14.463 12.104 -2.528 1.00 94.12 104 GLU A C 1
ATOM 776 O O . GLU A 1 104 ? 14.099 11.794 -1.394 1.00 94.12 104 GLU A O 1
ATOM 781 N N . GLY A 1 105 ? 15.677 11.802 -2.999 1.00 93.81 105 GLY A N 1
ATOM 782 C CA . GLY A 1 105 ? 16.667 11.046 -2.223 1.00 93.81 105 GLY A CA 1
ATOM 783 C C . GLY A 1 105 ? 16.299 9.579 -1.953 1.00 93.81 105 GLY A C 1
ATOM 784 O O . GLY A 1 105 ? 16.929 8.949 -1.110 1.00 93.81 105 GLY A O 1
ATOM 785 N N . GLY A 1 106 ? 15.283 9.031 -2.633 1.00 95.31 106 GLY A N 1
ATOM 786 C CA . GLY A 1 106 ? 14.886 7.629 -2.492 1.00 95.31 106 GLY A CA 1
ATOM 787 C C . GLY A 1 106 ? 16.006 6.637 -2.860 1.00 95.31 106 GLY A C 1
ATOM 788 O O . GLY A 1 106 ? 16.882 6.962 -3.663 1.00 95.31 106 GLY A O 1
ATOM 789 N N . PRO A 1 107 ? 15.988 5.413 -2.303 1.00 96.88 107 PRO A N 1
ATOM 790 C CA . PRO A 1 107 ? 17.102 4.469 -2.420 1.00 96.88 107 PRO A CA 1
ATOM 791 C C . PRO A 1 107 ? 17.183 3.753 -3.776 1.00 96.88 107 PRO A C 1
ATOM 793 O O . PRO A 1 107 ? 18.147 3.034 -4.023 1.00 96.88 107 PRO A O 1
ATOM 796 N N . ALA A 1 108 ? 16.179 3.899 -4.644 1.00 97.44 108 ALA A N 1
ATOM 797 C CA . ALA A 1 108 ? 16.114 3.194 -5.918 1.00 97.44 108 ALA A CA 1
ATOM 798 C C . ALA A 1 108 ? 15.656 4.106 -7.056 1.00 97.44 108 ALA A C 1
ATOM 800 O O . ALA A 1 108 ? 15.012 5.135 -6.842 1.00 97.44 108 ALA A O 1
ATOM 801 N N . ARG A 1 109 ? 15.958 3.693 -8.288 1.00 97.88 109 ARG A N 1
ATOM 802 C CA . ARG A 1 109 ? 15.459 4.313 -9.515 1.00 97.88 109 ARG A CA 1
ATOM 803 C C . ARG A 1 109 ? 14.610 3.305 -10.281 1.00 97.88 109 ARG A C 1
ATOM 805 O O . ARG A 1 109 ? 15.010 2.154 -10.445 1.00 97.88 109 ARG A O 1
ATOM 812 N N . GLY A 1 110 ? 13.455 3.751 -10.752 1.00 98.00 110 GLY A N 1
ATOM 813 C CA . GLY A 1 110 ? 12.536 2.909 -11.502 1.00 98.00 110 GLY A CA 1
ATOM 814 C C . GLY A 1 110 ? 11.367 3.693 -12.065 1.00 98.00 110 GLY A C 1
ATOM 815 O O . GLY A 1 110 ? 11.233 4.900 -11.839 1.00 98.00 110 GLY A O 1
ATOM 816 N N . GLU A 1 111 ? 10.517 2.992 -12.800 1.00 98.44 111 GLU A N 1
ATOM 817 C CA . GLU A 1 111 ? 9.258 3.525 -13.295 1.00 98.44 111 GLU A CA 1
ATOM 818 C C . GLU A 1 111 ? 8.366 3.906 -12.114 1.00 98.44 111 GLU A C 1
ATOM 820 O O . GLU A 1 111 ? 8.268 3.193 -11.109 1.00 98.44 111 GLU A O 1
ATOM 825 N N . THR A 1 112 ? 7.738 5.073 -12.209 1.00 98.38 112 THR A N 1
ATOM 826 C CA . THR A 1 112 ? 6.977 5.592 -11.079 1.00 98.38 112 THR A CA 1
ATOM 827 C C . THR A 1 112 ? 5.568 5.039 -11.060 1.00 98.38 112 THR A C 1
ATOM 829 O O . THR A 1 112 ? 4.901 4.959 -12.089 1.00 98.38 112 THR A O 1
ATOM 832 N N . LEU A 1 113 ? 5.091 4.708 -9.866 1.00 98.12 113 LEU A N 1
ATOM 833 C CA . LEU A 1 113 ? 3.686 4.422 -9.624 1.00 98.12 113 LEU A CA 1
ATOM 834 C C . LEU A 1 113 ? 3.090 5.562 -8.803 1.00 98.12 113 LEU A C 1
ATOM 836 O O . LEU A 1 113 ? 3.654 5.945 -7.775 1.00 98.12 113 LEU A O 1
ATOM 840 N N . VAL A 1 114 ? 1.948 6.102 -9.233 1.00 97.31 114 VAL A N 1
ATOM 841 C CA . VAL A 1 114 ? 1.230 7.102 -8.436 1.00 97.31 114 VAL A CA 1
ATOM 842 C C . VAL A 1 114 ? 0.813 6.463 -7.103 1.00 97.31 114 VAL A C 1
ATOM 844 O O . VAL A 1 114 ? 0.091 5.456 -7.106 1.00 97.31 114 VAL A O 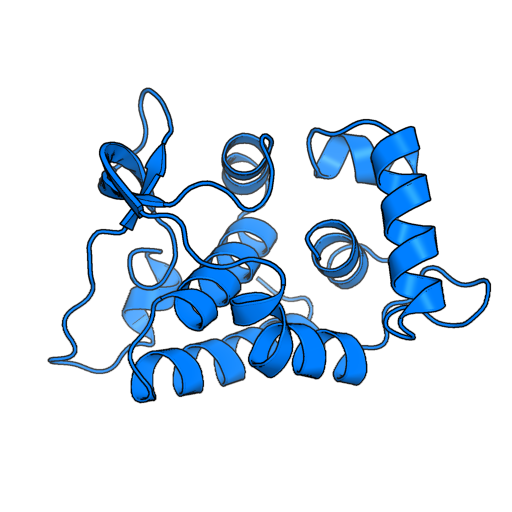1
ATOM 847 N N . PRO A 1 115 ? 1.247 7.034 -5.962 1.00 96.25 115 PRO A N 1
ATOM 848 C CA . PRO A 1 115 ? 0.843 6.582 -4.641 1.00 96.25 115 PRO A CA 1
ATOM 849 C C . PRO A 1 115 ? -0.668 6.465 -4.470 1.00 96.25 115 PRO A C 1
ATOM 851 O O . PRO A 1 115 ? -1.428 7.317 -4.924 1.00 96.25 115 PRO A O 1
ATOM 854 N N . LEU A 1 116 ? -1.103 5.476 -3.688 1.00 93.94 116 LEU A N 1
ATOM 855 C CA . LEU A 1 116 ? -2.506 5.339 -3.271 1.00 93.94 116 LEU A CA 1
ATOM 856 C C . LEU A 1 116 ? -3.020 6.549 -2.469 1.00 93.94 116 LEU A C 1
ATOM 858 O O . LEU A 1 116 ? -4.228 6.754 -2.355 1.00 93.94 116 LEU A O 1
ATOM 862 N N . PHE A 1 117 ? -2.106 7.320 -1.876 1.00 95.25 117 PHE A N 1
ATOM 863 C CA . PHE A 1 117 ? -2.361 8.591 -1.208 1.00 95.25 117 PHE A CA 1
ATOM 864 C C . PHE A 1 117 ? -1.053 9.387 -1.071 1.00 95.25 117 PHE A C 1
ATOM 866 O O . PHE A 1 117 ? 0.030 8.810 -0.998 1.00 95.25 117 PHE A O 1
ATOM 873 N N . ASN A 1 118 ? -1.147 10.715 -0.964 1.00 94.00 118 ASN A N 1
ATOM 874 C CA . ASN A 1 118 ? 0.016 11.620 -0.969 1.00 94.00 118 ASN A CA 1
ATOM 875 C C . ASN A 1 118 ? 1.058 11.332 0.129 1.00 94.00 118 ASN A C 1
ATOM 877 O O . ASN A 1 118 ? 2.233 11.638 -0.035 1.00 94.00 118 ASN A O 1
ATOM 881 N N . GLY A 1 119 ? 0.635 10.769 1.262 1.00 95.50 119 GLY A N 1
ATOM 882 C CA . GLY A 1 119 ? 1.498 10.495 2.412 1.00 95.50 119 GLY A CA 1
ATOM 883 C C . GLY A 1 119 ? 2.295 9.191 2.334 1.00 95.50 119 GLY A C 1
ATOM 884 O O . GLY A 1 119 ? 3.026 8.909 3.279 1.00 95.50 119 GLY A O 1
ATOM 885 N N . VAL A 1 120 ? 2.163 8.388 1.267 1.00 97.62 120 VAL A N 1
ATOM 886 C CA . VAL A 1 120 ? 2.643 6.992 1.257 1.00 97.62 120 VAL A CA 1
ATOM 887 C C . VAL A 1 120 ? 4.128 6.857 1.594 1.00 97.62 120 VAL A C 1
ATOM 889 O O . VAL A 1 120 ? 4.486 6.025 2.417 1.00 97.62 120 VAL A O 1
ATOM 892 N N . THR A 1 121 ? 4.988 7.705 1.026 1.00 97.12 121 THR A N 1
ATOM 893 C CA . THR A 1 121 ? 6.447 7.613 1.193 1.00 97.12 121 THR A CA 1
ATOM 894 C C . THR A 1 121 ? 6.873 8.047 2.589 1.00 97.12 121 THR A C 1
ATOM 896 O O . THR A 1 121 ? 7.706 7.393 3.208 1.00 97.12 121 THR A O 1
ATOM 899 N N . LYS A 1 122 ? 6.226 9.082 3.144 1.00 96.94 122 LYS A N 1
ATOM 900 C CA . LYS A 1 122 ? 6.412 9.501 4.544 1.00 96.94 122 LYS A CA 1
ATOM 901 C C . LYS A 1 122 ? 5.998 8.404 5.521 1.00 96.94 122 LYS A C 1
ATOM 903 O O . LYS A 1 122 ? 6.645 8.225 6.545 1.00 96.94 122 LYS A O 1
ATOM 908 N N . VAL A 1 123 ? 4.907 7.701 5.220 1.00 97.06 123 VAL A N 1
ATOM 909 C CA . VAL A 1 123 ? 4.406 6.583 6.028 1.00 97.06 123 VAL A CA 1
ATOM 910 C C . VAL A 1 123 ? 5.349 5.389 5.948 1.00 97.06 123 VAL A C 1
ATOM 912 O O . VAL A 1 123 ? 5.739 4.852 6.978 1.00 97.06 123 VAL A O 1
ATOM 915 N N . ALA A 1 124 ? 5.746 5.011 4.739 1.00 96.94 124 ALA A N 1
ATOM 916 C CA . ALA A 1 124 ? 6.615 3.873 4.501 1.00 96.94 124 ALA A CA 1
ATOM 917 C C . ALA A 1 124 ? 8.004 4.053 5.135 1.00 96.94 124 ALA A C 1
ATOM 919 O O . ALA A 1 124 ? 8.530 3.119 5.727 1.00 96.94 124 ALA A O 1
ATOM 920 N N . ALA A 1 125 ? 8.549 5.274 5.117 1.00 94.62 125 ALA A N 1
ATOM 921 C CA . ALA A 1 125 ? 9.838 5.582 5.738 1.00 94.62 125 ALA A CA 1
ATOM 922 C C . ALA A 1 125 ? 9.867 5.412 7.272 1.00 94.62 125 ALA A C 1
ATOM 924 O O . ALA A 1 125 ? 10.945 5.287 7.844 1.00 94.62 125 ALA A O 1
ATOM 925 N N . ARG A 1 126 ? 8.709 5.427 7.950 1.00 95.38 126 ARG A N 1
ATOM 926 C CA . ARG A 1 126 ? 8.613 5.300 9.420 1.00 95.38 126 ARG A CA 1
ATOM 927 C C . ARG A 1 126 ? 7.996 3.990 9.904 1.00 95.38 126 ARG A C 1
ATOM 929 O O . ARG A 1 126 ? 8.120 3.671 11.080 1.00 95.38 126 ARG A O 1
ATOM 936 N N . ASP A 1 127 ? 7.276 3.281 9.039 1.00 96.81 127 ASP A N 1
ATOM 937 C CA . ASP A 1 127 ? 6.552 2.057 9.382 1.00 96.81 127 ASP A CA 1
ATOM 938 C C . ASP A 1 127 ? 6.761 1.019 8.275 1.00 96.81 127 ASP A C 1
ATOM 940 O O . ASP A 1 127 ? 6.012 0.963 7.296 1.00 96.81 127 ASP A O 1
ATOM 944 N N . GLY A 1 128 ? 7.802 0.196 8.442 1.00 96.75 128 GLY A N 1
ATOM 945 C CA . GLY A 1 128 ? 8.163 -0.854 7.486 1.00 96.75 128 GLY A CA 1
ATOM 946 C C . GLY A 1 128 ? 7.064 -1.904 7.295 1.00 96.75 128 GLY A C 1
ATOM 947 O O . GLY A 1 128 ? 6.868 -2.393 6.186 1.00 96.75 128 GLY A O 1
ATOM 948 N N . ARG A 1 129 ? 6.253 -2.178 8.330 1.00 96.75 129 ARG A N 1
ATOM 949 C CA . ARG A 1 129 ? 5.103 -3.092 8.204 1.00 96.75 129 ARG A CA 1
ATOM 950 C C . ARG A 1 129 ? 4.071 -2.523 7.242 1.00 96.75 129 ARG A C 1
ATOM 952 O O . ARG A 1 129 ? 3.600 -3.210 6.337 1.00 96.75 129 ARG A O 1
ATOM 959 N N . LEU A 1 130 ? 3.739 -1.242 7.411 1.00 96.94 130 LEU A N 1
ATOM 960 C CA . LEU A 1 130 ? 2.775 -0.580 6.542 1.00 96.94 130 LEU A CA 1
ATOM 961 C C . LEU A 1 130 ? 3.336 -0.361 5.128 1.00 96.94 130 LEU A C 1
ATOM 963 O O . LEU A 1 130 ? 2.579 -0.481 4.165 1.00 96.94 130 LEU A O 1
ATOM 967 N N . HIS A 1 131 ? 4.646 -0.119 4.985 1.00 97.88 131 HIS A N 1
ATOM 968 C CA . HIS A 1 131 ? 5.335 -0.122 3.686 1.00 97.88 131 HIS A CA 1
ATOM 969 C C . HIS A 1 131 ? 5.123 -1.450 2.959 1.00 97.88 131 HIS A C 1
ATOM 971 O O . HIS A 1 131 ? 4.584 -1.452 1.851 1.00 97.88 131 HIS A O 1
ATOM 977 N N . LYS A 1 132 ? 5.452 -2.568 3.611 1.00 97.69 132 LYS A N 1
ATOM 978 C CA . LYS A 1 132 ? 5.318 -3.921 3.062 1.00 97.69 132 LYS A CA 1
ATOM 979 C C . LYS A 1 132 ? 3.879 -4.238 2.659 1.00 97.69 132 LYS A C 1
ATOM 981 O O . LYS A 1 132 ? 3.646 -4.689 1.539 1.00 97.69 132 LYS A O 1
ATOM 986 N N . MET A 1 133 ? 2.892 -3.928 3.506 1.00 97.81 133 MET A N 1
ATOM 987 C CA . MET A 1 133 ? 1.475 -4.133 3.167 1.00 97.81 133 MET A CA 1
ATOM 988 C C . MET A 1 133 ? 1.030 -3.288 1.963 1.00 97.81 133 MET A C 1
ATOM 990 O O . MET A 1 133 ? 0.348 -3.794 1.073 1.00 97.81 133 MET A O 1
ATOM 994 N N . LEU A 1 134 ? 1.415 -2.009 1.905 1.00 98.12 134 LEU A N 1
ATOM 995 C CA . LEU A 1 134 ? 1.074 -1.126 0.783 1.00 98.12 134 LEU A CA 1
ATOM 996 C C . LEU A 1 134 ? 1.770 -1.559 -0.515 1.00 98.12 134 LEU A C 1
ATOM 998 O O . LEU A 1 134 ? 1.152 -1.519 -1.578 1.00 98.12 134 LEU A O 1
ATOM 1002 N N . ALA A 1 135 ? 3.011 -2.037 -0.426 1.00 98.12 135 ALA A N 1
ATOM 1003 C CA . ALA A 1 135 ? 3.725 -2.604 -1.559 1.00 98.12 135 ALA A CA 1
ATOM 1004 C C . ALA A 1 135 ? 3.082 -3.918 -2.041 1.00 98.12 135 ALA A C 1
ATOM 1006 O O . ALA A 1 135 ? 2.951 -4.108 -3.246 1.00 98.12 135 ALA A O 1
ATOM 1007 N N . CYS A 1 136 ? 2.576 -4.778 -1.145 1.00 97.75 136 CYS A N 1
ATOM 1008 C CA . CYS A 1 136 ? 1.792 -5.959 -1.540 1.00 97.75 136 CYS A CA 1
ATOM 1009 C C . CYS A 1 136 ? 0.535 -5.560 -2.324 1.00 97.75 136 CYS A C 1
ATOM 1011 O O . CYS A 1 136 ? 0.222 -6.163 -3.349 1.00 97.75 136 CYS A O 1
ATOM 1013 N N . VAL A 1 137 ? -0.163 -4.507 -1.886 1.00 98.06 137 VAL A N 1
ATOM 1014 C CA . VAL A 1 137 ? -1.319 -3.976 -2.622 1.00 98.06 137 VAL A CA 1
ATOM 1015 C C . VAL A 1 137 ? -0.912 -3.488 -4.013 1.00 98.06 137 VAL A C 1
ATOM 1017 O O . VAL A 1 137 ? -1.605 -3.779 -4.986 1.00 98.06 137 VAL A O 1
ATOM 1020 N N . ASP A 1 138 ? 0.220 -2.798 -4.149 1.00 98.25 138 ASP A N 1
ATOM 1021 C CA . ASP A 1 138 ? 0.719 -2.401 -5.468 1.00 98.25 138 ASP A CA 1
ATOM 1022 C C . ASP A 1 138 ? 1.107 -3.605 -6.333 1.00 98.25 138 ASP A C 1
ATOM 1024 O O . ASP A 1 138 ? 0.776 -3.617 -7.518 1.00 98.25 138 ASP A O 1
ATOM 1028 N N . ALA A 1 139 ? 1.697 -4.658 -5.757 1.00 97.62 139 ALA A N 1
ATOM 1029 C CA . ALA A 1 139 ? 1.962 -5.913 -6.464 1.00 97.62 139 ALA A CA 1
ATOM 1030 C C . ALA A 1 139 ? 0.667 -6.578 -6.963 1.00 97.62 139 ALA A C 1
ATOM 1032 O O . ALA A 1 139 ? 0.631 -7.082 -8.084 1.00 97.62 139 ALA A O 1
ATOM 1033 N N . ILE A 1 140 ? -0.425 -6.501 -6.197 1.00 97.44 140 ILE A N 1
ATOM 1034 C CA . ILE A 1 140 ? -1.751 -6.961 -6.638 1.00 97.44 140 ILE A CA 1
ATOM 1035 C C . ILE A 1 140 ? -2.285 -6.097 -7.796 1.00 97.44 140 ILE A C 1
ATOM 1037 O O . ILE A 1 140 ? -2.892 -6.615 -8.738 1.00 97.44 140 ILE A O 1
ATOM 1041 N N . ARG A 1 141 ? -2.053 -4.779 -7.758 1.00 97.12 141 ARG A N 1
ATOM 1042 C CA . ARG A 1 141 ? -2.525 -3.832 -8.786 1.00 97.12 141 ARG A CA 1
ATOM 1043 C C . ARG A 1 141 ? -1.794 -3.985 -10.123 1.00 97.12 141 ARG A C 1
ATOM 1045 O O . ARG A 1 141 ? -2.436 -3.828 -11.160 1.00 97.12 141 ARG A O 1
ATOM 1052 N N . VAL A 1 142 ? -0.489 -4.272 -10.104 1.00 96.38 142 VAL A N 1
ATOM 1053 C CA . VAL A 1 142 ? 0.385 -4.204 -11.299 1.00 96.38 142 VAL A CA 1
ATOM 1054 C C . VAL A 1 142 ? 1.021 -5.531 -11.717 1.00 96.38 142 VAL A C 1
ATOM 1056 O O . VAL A 1 142 ? 1.580 -5.608 -12.809 1.00 96.38 142 VAL A O 1
ATOM 1059 N N . GLY A 1 143 ? 0.987 -6.549 -10.857 1.00 93.62 143 GLY A N 1
ATOM 1060 C CA . GLY A 1 143 ? 1.714 -7.800 -11.058 1.00 93.62 143 GLY A CA 1
ATOM 1061 C C . GLY A 1 143 ? 1.086 -8.745 -12.083 1.00 93.62 143 GLY A C 1
ATOM 1062 O O . GLY A 1 143 ? -0.102 -8.654 -12.425 1.00 93.62 143 GLY A O 1
ATOM 1063 N N . SER A 1 144 ? 1.901 -9.706 -12.527 1.00 93.38 144 SER A N 1
ATOM 1064 C CA . SER A 1 144 ? 1.467 -10.889 -13.278 1.00 93.38 144 SER A CA 1
ATOM 1065 C C . SER A 1 144 ? 0.421 -11.695 -12.489 1.00 93.38 144 SER A C 1
ATOM 1067 O O . SER A 1 144 ? 0.278 -11.537 -11.278 1.00 93.38 144 SER A O 1
ATOM 1069 N N . THR A 1 145 ? -0.305 -12.615 -13.132 1.00 93.69 145 THR A N 1
ATOM 1070 C CA . THR A 1 145 ? -1.236 -13.502 -12.402 1.00 93.69 145 THR A CA 1
ATOM 1071 C C . THR A 1 145 ? -0.548 -14.262 -11.264 1.00 93.69 145 THR A C 1
ATOM 1073 O O . THR A 1 145 ? -1.138 -14.386 -10.193 1.00 93.69 145 THR A O 1
ATOM 1076 N N . ARG A 1 146 ? 0.704 -14.693 -11.458 1.00 93.62 146 ARG A N 1
ATOM 1077 C CA . ARG A 1 146 ? 1.492 -15.390 -10.436 1.00 93.62 146 ARG A CA 1
ATOM 1078 C C . ARG A 1 146 ? 1.891 -14.456 -9.293 1.00 93.62 146 ARG A C 1
ATOM 1080 O O . ARG A 1 146 ? 1.551 -14.742 -8.150 1.00 93.62 146 ARG A O 1
ATOM 1087 N N . GLN A 1 147 ? 2.491 -13.305 -9.605 1.00 95.31 147 GLN A N 1
ATOM 1088 C CA . GLN A 1 147 ? 2.830 -12.265 -8.622 1.00 95.31 147 GLN A CA 1
ATOM 1089 C C . GLN A 1 147 ? 1.626 -11.834 -7.787 1.00 95.31 147 GLN A C 1
ATOM 1091 O O . GLN A 1 147 ? 1.749 -11.670 -6.578 1.00 95.31 147 GLN A O 1
ATOM 1096 N N . ARG A 1 148 ? 0.453 -11.668 -8.411 1.00 95.88 148 ARG A N 1
ATOM 1097 C CA . ARG A 1 148 ? -0.779 -11.329 -7.688 1.00 95.88 148 ARG A CA 1
ATOM 1098 C C . ARG A 1 148 ? -1.195 -12.433 -6.721 1.00 95.88 148 ARG A C 1
ATOM 1100 O O . ARG A 1 148 ? -1.613 -12.108 -5.616 1.00 95.88 148 ARG A O 1
ATOM 1107 N N . GLY A 1 149 ? -1.066 -13.701 -7.118 1.00 96.25 149 GLY A N 1
ATOM 1108 C CA . GLY A 1 149 ? -1.308 -14.848 -6.238 1.00 96.25 149 GLY A CA 1
ATOM 1109 C C . GLY A 1 149 ? -0.391 -14.819 -5.017 1.00 96.25 149 GLY A C 1
ATOM 1110 O O . GLY A 1 149 ? -0.872 -14.739 -3.890 1.00 96.25 149 GLY A O 1
ATOM 1111 N N . THR A 1 150 ? 0.923 -14.742 -5.239 1.00 96.38 150 THR A N 1
ATOM 1112 C CA . THR A 1 150 ? 1.915 -14.687 -4.153 1.00 96.38 150 THR A CA 1
ATOM 1113 C C . THR A 1 150 ? 1.740 -13.454 -3.259 1.00 96.38 150 THR A C 1
ATOM 1115 O O . THR A 1 150 ? 1.780 -13.559 -2.036 1.00 96.38 150 THR A O 1
ATOM 1118 N N . ALA A 1 151 ? 1.486 -12.277 -3.838 1.00 96.94 151 ALA A N 1
ATOM 1119 C CA . ALA A 1 151 ? 1.230 -11.058 -3.071 1.00 96.94 151 ALA A CA 1
ATOM 1120 C C . ALA A 1 151 ? -0.080 -11.134 -2.267 1.00 96.94 151 ALA A C 1
ATOM 1122 O O . ALA A 1 151 ? -0.143 -10.599 -1.163 1.00 96.94 151 ALA A O 1
ATOM 1123 N N . SER A 1 152 ? -1.111 -11.803 -2.793 1.00 97.38 152 SER A N 1
ATOM 1124 C CA . SER A 1 152 ? -2.376 -12.050 -2.090 1.00 97.38 152 SER A CA 1
ATOM 1125 C C . SER A 1 152 ? -2.182 -12.949 -0.867 1.00 97.38 152 SER A C 1
ATOM 1127 O O . SER A 1 152 ? -2.713 -12.638 0.201 1.00 97.38 152 SER A O 1
ATOM 1129 N N . GLU A 1 153 ? -1.410 -14.030 -1.007 1.00 96.81 153 GLU A N 1
ATOM 1130 C CA . GLU A 1 153 ? -1.066 -14.945 0.092 1.00 96.81 153 GLU A CA 1
ATOM 1131 C C . GLU A 1 153 ? -0.232 -14.237 1.166 1.00 96.81 153 GLU A C 1
ATOM 1133 O O . GLU A 1 153 ? -0.568 -14.285 2.353 1.00 96.81 153 GLU A O 1
ATOM 1138 N N . LEU A 1 154 ? 0.804 -13.497 0.753 1.00 96.62 154 LEU A N 1
ATOM 1139 C CA . LEU A 1 154 ? 1.624 -12.705 1.670 1.00 96.62 154 LEU A CA 1
ATOM 1140 C C . LEU A 1 154 ? 0.778 -11.666 2.416 1.00 96.62 154 LEU A C 1
ATOM 1142 O O . LEU A 1 154 ? 0.879 -11.537 3.635 1.00 96.62 154 LEU A O 1
ATOM 1146 N N . LEU A 1 155 ? -0.094 -10.945 1.710 1.00 96.69 155 LEU A N 1
ATOM 1147 C CA . LEU A 1 155 ? -0.966 -9.945 2.320 1.00 96.69 155 LEU A CA 1
ATOM 1148 C C . LEU A 1 155 ? -1.957 -10.570 3.311 1.00 96.69 155 LEU A C 1
ATOM 1150 O O . LEU A 1 155 ? -2.193 -9.988 4.370 1.00 96.69 155 LEU A O 1
ATOM 1154 N N . GLN A 1 156 ? -2.497 -11.756 3.008 1.00 96.75 156 GLN A N 1
ATOM 1155 C CA . GLN A 1 156 ? -3.342 -12.507 3.940 1.00 96.75 156 GLN A CA 1
ATOM 1156 C C . GLN A 1 156 ? -2.585 -12.838 5.228 1.00 96.75 156 GLN A C 1
ATOM 1158 O O . GLN A 1 156 ? -3.095 -12.608 6.326 1.00 96.75 156 GLN A O 1
ATOM 1163 N N . HIS A 1 157 ? -1.352 -13.332 5.089 1.00 95.94 157 HIS A N 1
ATOM 1164 C CA . HIS A 1 157 ? -0.492 -13.660 6.219 1.00 95.94 157 HIS A CA 1
ATOM 1165 C C . HIS A 1 157 ? -0.179 -12.426 7.079 1.00 95.94 157 HIS A C 1
ATOM 1167 O O . HIS A 1 157 ? -0.296 -12.486 8.305 1.00 95.94 157 HIS A O 1
ATOM 1173 N N . LEU A 1 158 ? 0.150 -11.291 6.453 1.00 95.56 158 LEU A N 1
ATOM 1174 C CA . LEU A 1 158 ? 0.421 -10.030 7.154 1.00 95.56 158 LEU A CA 1
ATOM 1175 C C . LEU A 1 158 ? -0.806 -9.518 7.924 1.00 95.56 158 LEU A C 1
ATOM 1177 O O . LEU A 1 158 ? -0.672 -9.062 9.059 1.00 95.56 158 LEU A O 1
ATOM 1181 N N . ILE A 1 159 ? -2.005 -9.619 7.336 1.00 95.50 159 ILE A N 1
ATOM 1182 C CA . ILE A 1 159 ? -3.256 -9.224 8.005 1.00 95.50 159 ILE A CA 1
ATOM 1183 C C . ILE A 1 159 ? -3.536 -10.127 9.212 1.00 95.50 159 ILE A C 1
ATOM 1185 O O . ILE A 1 159 ? -3.813 -9.623 10.299 1.00 95.50 159 ILE A O 1
ATOM 1189 N N . ALA A 1 160 ? -3.426 -11.446 9.038 1.00 93.12 160 ALA A N 1
ATOM 1190 C CA . ALA A 1 160 ? -3.754 -12.414 10.083 1.00 93.12 160 ALA A CA 1
ATOM 1191 C C . ALA A 1 160 ? -2.797 -12.339 11.283 1.00 93.12 160 ALA A C 1
ATOM 1193 O O . ALA A 1 160 ? -3.224 -12.425 12.436 1.00 93.12 160 ALA A O 1
ATOM 1194 N N . THR A 1 161 ? -1.501 -12.176 11.016 1.00 90.31 161 THR A N 1
ATOM 1195 C CA . THR A 1 161 ? -0.470 -12.213 12.060 1.00 90.31 161 THR A CA 1
ATOM 1196 C C . THR A 1 161 ? -0.247 -10.862 12.731 1.00 90.31 161 THR A C 1
ATOM 1198 O O . THR A 1 161 ? 0.132 -10.831 13.899 1.00 90.31 161 THR A O 1
ATOM 1201 N N . ARG A 1 162 ? -0.499 -9.742 12.035 1.00 84.06 162 ARG A N 1
ATOM 1202 C CA . ARG A 1 162 ? -0.143 -8.379 12.490 1.00 84.06 162 ARG A CA 1
ATOM 1203 C C . ARG A 1 162 ? 1.367 -8.205 12.779 1.00 84.06 162 ARG A C 1
ATOM 1205 O O . ARG A 1 162 ? 1.763 -7.236 13.435 1.00 84.06 162 ARG A O 1
ATOM 1212 N N . LEU A 1 163 ? 2.206 -9.138 12.312 1.00 64.00 163 LEU A N 1
ATOM 1213 C CA . LEU A 1 163 ? 3.646 -9.216 12.598 1.00 64.00 163 LEU A CA 1
ATOM 1214 C C . LEU A 1 163 ? 4.505 -8.416 11.594 1.00 64.00 163 LEU A C 1
ATOM 1216 O O . LEU A 1 163 ? 3.986 -7.853 10.628 1.00 64.00 163 LEU A O 1
ATOM 1220 N N . GLN A 1 164 ? 5.809 -8.311 11.897 1.00 55.03 164 GLN A N 1
ATOM 1221 C CA . GLN A 1 164 ? 6.868 -7.721 11.058 1.00 55.03 164 GLN A CA 1
ATOM 1222 C C . GLN A 1 164 ? 7.305 -8.687 9.946 1.00 55.03 164 GLN A C 1
ATOM 1224 O O . GLN A 1 164 ? 7.546 -9.862 10.285 1.00 55.03 164 GLN A O 1
#

Organism: NCBI:txid1379270